Protein AF-A0A5J4V342-F1 (afdb_monomer)

Radius of gyration: 41.78 Å; Cα contacts (8 Å, |Δi|>4): 102; chains: 1; bounding box: 77×31×126 Å

Mean predicted aligned error: 16.99 Å

Foldseek 3Di:
DVVVVVVVVVVVVVVVVVVVVVVVVVVVVVVVVVVVVVVVVVVVVVVVVVVVVVVVVVVVVVVVVVVVVCVVPDPDPPLVPWAWDWQDVCQWHDDRQEIEGNDQPFDTDTDTDDDDPDDDDDRDGYYHHPYPDDDDDDDDDDPPDDDDGRDDPPNPD

Structure (mmCIF, N/CA/C/O backbone):
data_AF-A0A5J4V342-F1
#
_entry.id   AF-A0A5J4V342-F1
#
loop_
_atom_site.group_PDB
_atom_site.id
_atom_site.type_symbol
_atom_site.label_atom_id
_atom_site.label_alt_id
_atom_site.label_comp_id
_atom_site.label_asym_id
_atom_site.label_entity_id
_atom_site.label_seq_id
_atom_site.pdbx_PDB_ins_code
_atom_site.Cartn_x
_atom_site.Cartn_y
_atom_site.Cartn_z
_atom_site.occupancy
_atom_site.B_iso_or_equiv
_atom_site.auth_seq_id
_atom_site.auth_comp_id
_atom_site.auth_asym_id
_atom_site.auth_atom_id
_atom_site.pdbx_PDB_model_num
ATOM 1 N N . MET A 1 1 ? -47.698 -2.772 93.318 1.00 59.47 1 MET A N 1
ATOM 2 C CA . MET A 1 1 ? -46.544 -3.335 92.572 1.00 59.47 1 MET A CA 1
ATOM 3 C C . MET A 1 1 ? -46.851 -3.646 91.102 1.00 59.47 1 MET A C 1
ATOM 5 O O . MET A 1 1 ? -46.095 -3.187 90.261 1.00 59.47 1 MET A O 1
ATOM 9 N N . LYS A 1 2 ? -47.958 -4.326 90.753 1.00 68.25 2 LYS A N 1
ATOM 10 C CA . LYS A 1 2 ? -48.245 -4.755 89.361 1.00 68.25 2 LYS A CA 1
ATOM 11 C C . LYS A 1 2 ? -48.450 -3.640 88.311 1.00 68.25 2 LYS A C 1
ATOM 13 O O . LYS A 1 2 ? -48.244 -3.889 87.129 1.00 68.25 2 LYS A O 1
ATOM 18 N N . GLU A 1 3 ? -48.868 -2.430 88.688 1.00 68.38 3 GLU A N 1
ATOM 19 C CA . GLU A 1 3 ? -49.107 -1.339 87.717 1.00 68.38 3 GLU A CA 1
ATOM 20 C C . GLU A 1 3 ? -47.832 -0.609 87.275 1.00 68.38 3 GLU A C 1
ATOM 22 O O . GLU A 1 3 ? -47.682 -0.285 86.098 1.00 68.38 3 GLU A O 1
ATOM 27 N N . ILE A 1 4 ? -46.884 -0.415 88.195 1.00 72.25 4 ILE A N 1
ATOM 28 C CA . ILE A 1 4 ? -45.586 0.221 87.917 1.00 72.25 4 ILE A CA 1
ATOM 29 C C . ILE A 1 4 ? -44.793 -0.615 86.902 1.00 72.25 4 ILE A C 1
ATOM 31 O O . ILE A 1 4 ? -44.218 -0.083 85.953 1.00 72.25 4 ILE A O 1
ATOM 35 N N . GLU A 1 5 ? -44.837 -1.938 87.054 1.00 76.50 5 GLU A N 1
ATOM 36 C CA . GLU A 1 5 ? -44.174 -2.895 86.169 1.00 76.50 5 GLU A CA 1
ATOM 37 C C . GLU A 1 5 ? -44.757 -2.870 84.743 1.00 76.50 5 GLU A C 1
ATOM 39 O O . GLU A 1 5 ? -44.015 -2.819 83.761 1.00 76.50 5 GLU A O 1
ATOM 44 N N . LYS A 1 6 ? -46.089 -2.774 84.608 1.00 76.50 6 LYS A N 1
ATOM 45 C CA . LYS A 1 6 ? -46.757 -2.597 83.304 1.00 76.50 6 LYS A CA 1
ATOM 46 C C . LYS A 1 6 ? -46.376 -1.275 82.627 1.00 76.50 6 LYS A C 1
ATOM 48 O O . LYS A 1 6 ? -46.169 -1.251 81.412 1.00 76.50 6 LYS A O 1
ATOM 53 N N . GLY A 1 7 ? -46.257 -0.188 83.394 1.00 74.81 7 GLY A N 1
ATOM 54 C CA . GLY A 1 7 ? -45.823 1.119 82.888 1.00 74.81 7 GLY A CA 1
ATOM 55 C C . GLY A 1 7 ? -44.390 1.104 82.342 1.00 74.81 7 GLY A C 1
ATOM 56 O O . GLY A 1 7 ? -44.135 1.619 81.251 1.00 74.81 7 GLY A O 1
ATOM 57 N N . LEU A 1 8 ? -43.470 0.445 83.053 1.00 76.19 8 LEU A N 1
ATOM 58 C CA . LEU A 1 8 ? -42.073 0.265 82.637 1.00 76.19 8 LEU A CA 1
ATOM 59 C C . LEU A 1 8 ? -41.942 -0.572 81.358 1.00 76.19 8 LEU A C 1
ATOM 61 O O . LEU A 1 8 ? -41.213 -0.186 80.441 1.00 76.19 8 LEU A O 1
ATOM 65 N N . ILE A 1 9 ? -42.686 -1.678 81.255 1.00 78.12 9 ILE A N 1
ATOM 66 C CA . ILE A 1 9 ? -42.696 -2.531 80.056 1.00 78.12 9 ILE A CA 1
ATOM 67 C C . ILE A 1 9 ? -43.196 -1.745 78.837 1.00 78.12 9 ILE A C 1
ATOM 69 O O . ILE A 1 9 ? -42.571 -1.785 77.775 1.00 78.12 9 ILE A O 1
ATOM 73 N N . LYS A 1 10 ? -44.279 -0.974 78.993 1.00 79.56 10 LYS A N 1
ATOM 74 C CA . LYS A 1 10 ? -44.848 -0.160 77.910 1.00 79.56 10 LYS A CA 1
ATOM 75 C C . LYS A 1 10 ? -43.885 0.939 77.447 1.00 79.56 10 LYS A C 1
ATOM 77 O O . LYS A 1 10 ? -43.751 1.158 76.245 1.00 79.56 10 LYS A O 1
ATOM 82 N N . LYS A 1 11 ? -43.162 1.582 78.372 1.00 79.62 11 LYS A N 1
ATOM 83 C CA . LYS A 1 11 ? -42.135 2.588 78.049 1.00 79.62 11 LYS A CA 1
ATOM 84 C C . LYS A 1 11 ? -40.960 1.982 77.271 1.00 79.62 1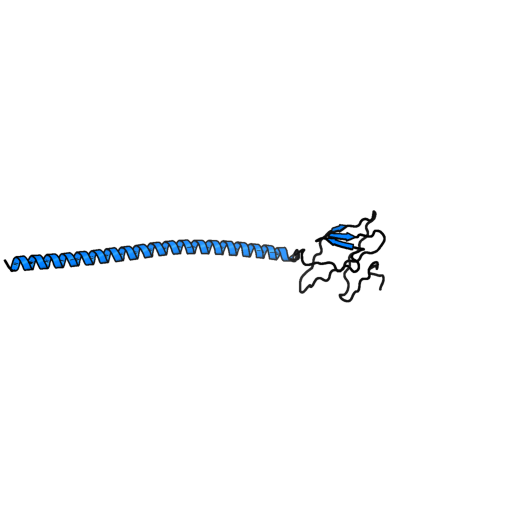1 LYS A C 1
ATOM 86 O O . LYS A 1 11 ? -40.560 2.543 76.255 1.00 79.62 11 LYS A O 1
ATOM 91 N N . ASN A 1 12 ? -40.467 0.814 77.686 1.00 81.81 12 ASN A N 1
ATOM 92 C CA . ASN A 1 12 ? -39.383 0.104 76.996 1.00 81.81 12 ASN A CA 1
ATOM 93 C C . ASN A 1 12 ? -39.776 -0.383 75.594 1.00 81.81 12 ASN A C 1
ATOM 95 O O . ASN A 1 12 ? -38.955 -0.349 74.677 1.00 81.81 12 ASN A O 1
ATOM 99 N N . LEU A 1 13 ? -41.021 -0.835 75.412 1.00 81.62 13 LEU A N 1
ATOM 100 C CA . LEU A 1 13 ? -41.545 -1.208 74.095 1.00 81.62 13 LEU A CA 1
ATOM 101 C C . LEU A 1 13 ? -41.618 0.006 73.164 1.00 81.62 13 LEU A C 1
ATOM 103 O O . LEU A 1 13 ? -41.102 -0.057 72.050 1.00 81.62 13 LEU A O 1
ATOM 107 N N . ASN A 1 14 ? -42.158 1.123 73.656 1.00 87.00 14 ASN A N 1
ATOM 108 C CA . ASN A 1 14 ? -42.274 2.359 72.883 1.00 87.00 14 ASN A CA 1
ATOM 109 C C . ASN A 1 14 ? -40.890 2.912 72.486 1.00 87.00 14 ASN A C 1
ATOM 111 O O . ASN A 1 14 ? -40.664 3.320 71.351 1.00 87.00 14 ASN A O 1
ATOM 115 N N . GLN A 1 15 ? -39.909 2.839 73.391 1.00 87.06 15 GLN A N 1
ATOM 116 C CA . GLN A 1 15 ? -38.538 3.272 73.113 1.00 87.06 15 GLN A CA 1
ATOM 117 C C . GLN A 1 15 ? -37.838 2.392 72.060 1.00 87.06 15 GLN A C 1
ATOM 119 O O . GLN A 1 15 ? -37.156 2.911 71.177 1.00 87.06 15 GLN A O 1
ATOM 124 N N . LYS A 1 16 ? -38.076 1.072 72.074 1.00 88.81 16 LYS A N 1
ATOM 125 C CA . LYS A 1 16 ? -37.585 0.150 71.033 1.00 88.81 16 LYS A CA 1
ATOM 126 C C . LYS A 1 16 ? -38.217 0.399 69.661 1.00 88.81 16 LYS A C 1
ATOM 128 O O . LYS A 1 16 ? -37.552 0.188 68.646 1.00 88.81 16 LYS A O 1
ATOM 133 N N . GLU A 1 17 ? -39.485 0.799 69.604 1.00 89.69 17 GLU A N 1
ATOM 134 C CA . GLU A 1 17 ? -40.146 1.158 68.343 1.00 89.69 17 GLU A CA 1
ATOM 135 C C . GLU A 1 17 ? -39.561 2.439 67.748 1.00 89.69 17 GLU A C 1
ATOM 137 O O . GLU A 1 17 ? -39.199 2.444 66.569 1.00 89.69 17 GLU A O 1
AT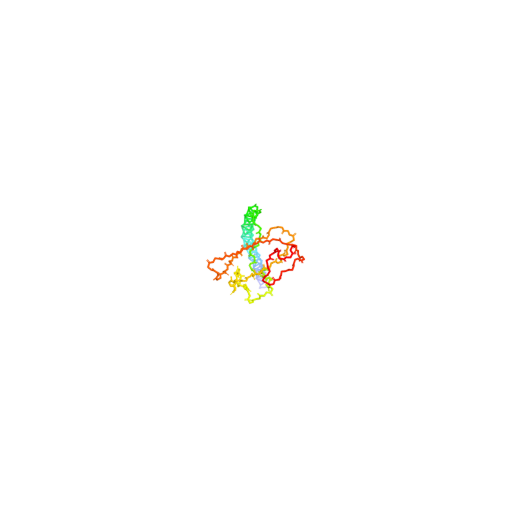OM 142 N N . ILE A 1 18 ? -39.342 3.461 68.580 1.00 88.69 18 ILE A N 1
ATOM 143 C CA . ILE A 1 18 ? -38.691 4.715 68.177 1.00 88.69 18 ILE A CA 1
ATOM 144 C C . ILE A 1 18 ? -37.284 4.447 67.616 1.00 88.69 18 ILE A C 1
ATOM 146 O O . ILE A 1 18 ? -36.945 4.928 66.535 1.00 88.69 18 ILE A O 1
ATOM 150 N N . GLU A 1 19 ? -36.474 3.615 68.281 1.00 90.88 19 GLU A N 1
ATOM 151 C CA . GLU A 1 19 ? -35.134 3.255 67.790 1.00 90.88 19 GLU A CA 1
ATOM 152 C C . GLU A 1 19 ? -35.158 2.506 66.448 1.00 90.88 19 GLU A C 1
ATOM 154 O O . GLU A 1 19 ? -34.304 2.734 65.584 1.00 90.88 19 GLU A O 1
ATOM 159 N N . LYS A 1 20 ? -36.125 1.601 66.249 1.00 90.81 20 LYS A N 1
ATOM 160 C CA . LYS A 1 20 ? -36.295 0.891 64.971 1.00 90.81 20 LYS A CA 1
ATOM 161 C C . LYS A 1 20 ? -36.676 1.851 63.850 1.00 90.81 20 LYS A C 1
ATOM 163 O O . LYS A 1 20 ? -36.162 1.720 62.737 1.00 90.81 20 LYS A O 1
ATOM 168 N N . GLU A 1 21 ? -37.558 2.803 64.131 1.00 91.50 21 GLU A N 1
ATOM 169 C CA . GLU A 1 21 ? -37.991 3.794 63.153 1.00 91.50 21 GLU A CA 1
ATOM 170 C C . GLU A 1 21 ? -36.847 4.747 62.777 1.00 91.50 21 GLU A C 1
ATOM 172 O O . GLU A 1 21 ? -36.625 5.000 61.589 1.00 91.50 21 GLU A O 1
ATOM 177 N N . GLN A 1 22 ? -36.050 5.180 63.760 1.00 90.00 22 GLN A N 1
ATOM 178 C CA . GLN A 1 22 ? -34.863 6.010 63.545 1.00 90.00 22 GLN A CA 1
ATOM 179 C C . GLN A 1 22 ? -33.832 5.295 62.657 1.00 90.00 22 GLN A C 1
ATOM 181 O O . GLN A 1 22 ? -33.426 5.823 61.622 1.00 90.00 22 GLN A O 1
ATOM 186 N N . LYS A 1 23 ? -33.506 4.029 62.965 1.00 92.12 23 LYS A N 1
ATOM 187 C CA . LYS A 1 23 ? -32.603 3.205 62.136 1.00 92.12 23 LYS A CA 1
ATOM 188 C C . LYS A 1 23 ? -33.109 3.039 60.701 1.00 92.12 23 LYS A C 1
ATOM 190 O O . LYS A 1 23 ? -32.314 2.995 59.759 1.00 92.12 23 LYS A O 1
ATOM 195 N N . LYS A 1 24 ? -34.429 2.938 60.511 1.00 92.00 24 LYS A N 1
ATOM 196 C CA . LYS A 1 24 ? -35.047 2.819 59.182 1.00 92.00 24 LYS A CA 1
ATOM 197 C C . LYS A 1 24 ? -34.925 4.124 58.387 1.00 92.00 24 LYS A C 1
ATOM 199 O O . LYS A 1 24 ? -34.639 4.064 57.189 1.00 92.00 24 LYS A O 1
ATOM 204 N N . LYS A 1 25 ? -35.089 5.279 59.044 1.00 90.81 25 LYS A N 1
ATOM 205 C CA . LYS A 1 25 ? -34.879 6.611 58.450 1.00 90.81 25 LYS A CA 1
ATOM 206 C C . LYS A 1 25 ? -33.420 6.800 58.026 1.00 90.81 25 LYS A C 1
ATOM 208 O O . LYS A 1 25 ? -33.178 7.093 56.854 1.00 90.81 25 LYS A O 1
ATOM 213 N N . ASP A 1 26 ? -32.468 6.479 58.900 1.00 93.12 26 ASP A N 1
ATOM 214 C CA . ASP A 1 26 ? -31.030 6.580 58.609 1.00 93.12 26 ASP A CA 1
ATOM 215 C C . ASP A 1 26 ? -30.611 5.700 57.422 1.00 93.12 26 ASP A C 1
ATOM 217 O O . ASP A 1 26 ? -29.844 6.112 56.545 1.00 93.12 26 ASP A O 1
ATOM 221 N N . LEU A 1 27 ? -31.137 4.472 57.354 1.00 92.94 27 LEU A N 1
ATOM 222 C CA . LEU A 1 27 ? -30.848 3.556 56.253 1.00 92.94 27 LEU A CA 1
ATOM 223 C C . LEU A 1 27 ? -31.403 4.072 54.920 1.00 92.94 27 LEU A C 1
ATOM 225 O O . LEU A 1 27 ? -30.735 3.955 53.888 1.00 92.94 27 LEU A O 1
ATOM 229 N N . ASN A 1 28 ? -32.609 4.643 54.923 1.00 92.31 28 ASN A N 1
ATOM 230 C CA . ASN A 1 28 ? -33.193 5.240 53.725 1.00 92.31 28 ASN A CA 1
ATOM 231 C C . ASN A 1 28 ? -32.408 6.472 53.272 1.00 92.31 28 ASN A C 1
ATOM 233 O O . ASN A 1 28 ? -32.129 6.602 52.080 1.00 92.31 28 ASN A O 1
ATOM 237 N N . GLN A 1 29 ? -31.981 7.322 54.205 1.00 92.19 29 GLN A N 1
ATOM 238 C CA . GLN A 1 29 ? -31.179 8.500 53.893 1.00 92.19 29 GLN A CA 1
ATOM 239 C C . GLN A 1 29 ? -29.835 8.110 53.261 1.00 92.19 29 GLN A C 1
ATOM 241 O O . GLN A 1 29 ? -29.496 8.607 52.187 1.00 92.19 29 GLN A O 1
ATOM 246 N N . LYS A 1 30 ? -29.142 7.101 53.812 1.00 93.50 30 LYS A N 1
ATOM 247 C CA . LYS A 1 30 ? -27.916 6.539 53.208 1.00 93.50 30 LYS A CA 1
ATOM 248 C C . LYS A 1 30 ? -28.144 5.964 51.806 1.00 93.50 30 LYS A C 1
ATOM 250 O O . LYS A 1 30 ? -27.278 6.083 50.937 1.00 93.50 30 LYS A O 1
ATOM 255 N N . LYS A 1 31 ? -29.291 5.319 51.554 1.00 94.00 31 LYS A N 1
ATOM 256 C CA . LYS A 1 31 ? -29.641 4.801 50.216 1.00 94.00 31 LYS A CA 1
ATOM 257 C C . LYS A 1 31 ? -29.858 5.930 49.208 1.00 94.00 31 LYS A C 1
ATOM 259 O O . LYS A 1 31 ? -29.418 5.802 48.066 1.00 94.00 31 LYS A O 1
ATOM 264 N N . ILE A 1 32 ? -30.518 7.011 49.618 1.00 92.81 32 ILE A N 1
ATOM 265 C CA . ILE A 1 32 ? -30.746 8.194 48.778 1.00 92.81 32 ILE A CA 1
ATOM 266 C C . ILE A 1 32 ? -29.412 8.859 48.434 1.00 92.81 32 ILE A C 1
ATOM 268 O O . ILE A 1 32 ? -29.144 9.115 47.263 1.00 92.81 32 ILE A O 1
ATOM 272 N N . GLU A 1 33 ? -28.536 9.041 49.421 1.00 93.81 33 GLU A N 1
ATOM 273 C CA . GLU A 1 33 ? -27.231 9.674 49.222 1.00 93.81 33 GLU A CA 1
ATOM 274 C C . GLU A 1 33 ? -26.338 8.875 48.254 1.00 93.81 33 GLU A C 1
ATOM 276 O O . GLU A 1 33 ? -25.721 9.439 47.349 1.00 93.81 33 GLU A O 1
ATOM 281 N N . LYS A 1 34 ? -26.334 7.537 48.365 1.00 93.56 34 LYS A N 1
ATOM 282 C CA . LYS A 1 34 ? -25.640 6.657 47.406 1.00 93.56 34 LYS A CA 1
ATOM 283 C C . LYS A 1 34 ? -26.192 6.786 45.985 1.00 93.56 34 LYS A C 1
ATOM 285 O O . LYS A 1 34 ? -25.416 6.782 45.031 1.00 93.56 34 LYS A O 1
ATOM 290 N N . LYS A 1 35 ? -27.518 6.892 45.829 1.00 93.69 35 LYS A N 1
ATOM 291 C CA . LYS A 1 35 ? -28.148 7.091 44.513 1.00 93.69 35 LYS A CA 1
ATOM 292 C C . LYS A 1 35 ? -27.779 8.447 43.911 1.00 93.69 35 LYS A C 1
ATOM 294 O O . LYS A 1 35 ? -27.519 8.497 42.712 1.00 93.69 35 LYS A O 1
ATOM 299 N N . LEU A 1 36 ? -27.717 9.504 44.724 1.00 93.19 36 LEU A N 1
ATOM 300 C CA . LEU A 1 36 ? -27.299 10.837 44.278 1.00 93.19 36 LEU A CA 1
ATOM 301 C C . LEU A 1 36 ? -25.863 10.812 43.742 1.00 93.19 36 LEU A C 1
ATOM 303 O O . LEU A 1 36 ? -25.644 11.141 42.581 1.00 93.19 36 LEU A O 1
ATOM 307 N N . LYS A 1 37 ? -24.919 10.279 44.531 1.00 93.19 37 LYS A N 1
ATOM 308 C CA . LYS A 1 37 ? -23.507 10.157 44.129 1.00 93.19 37 LYS A CA 1
ATOM 309 C C . LYS A 1 37 ? -23.341 9.362 42.832 1.00 93.19 37 LYS A C 1
ATOM 311 O O . LYS A 1 37 ? -22.557 9.742 41.969 1.00 93.19 37 LYS A O 1
ATOM 316 N N . LYS A 1 38 ? -24.107 8.277 42.659 1.00 93.69 38 LYS A N 1
ATOM 317 C CA . LYS A 1 38 ? -24.085 7.485 41.419 1.00 93.69 38 LYS A CA 1
ATOM 318 C C . LYS A 1 38 ? -24.636 8.268 40.221 1.00 93.69 38 LYS A C 1
ATOM 320 O O . LYS A 1 38 ? -24.109 8.142 39.124 1.00 93.69 38 LYS A O 1
ATOM 325 N N . LYS A 1 39 ? -25.666 9.095 40.422 1.00 92.81 39 LYS A N 1
ATOM 326 C CA . LYS A 1 39 ? -26.216 9.967 39.375 1.00 92.81 39 LYS A CA 1
ATOM 327 C C . LYS A 1 39 ? -25.209 11.038 38.946 1.00 92.81 39 LYS A C 1
ATOM 329 O O . LYS A 1 39 ? -25.081 11.284 37.749 1.00 92.81 39 LYS A O 1
ATOM 334 N N . ASP A 1 40 ? -24.476 11.619 39.892 1.00 94.00 40 ASP A N 1
ATOM 335 C CA . ASP A 1 40 ? -23.440 12.617 39.603 1.00 94.00 40 ASP A CA 1
ATOM 336 C C . ASP A 1 40 ? -22.257 12.005 38.844 1.00 94.00 40 ASP A C 1
ATOM 338 O O . ASP A 1 40 ? -21.812 12.566 37.843 1.00 94.00 40 ASP A O 1
ATOM 342 N N . LEU A 1 41 ? -21.807 10.812 39.251 1.00 94.00 41 LEU A N 1
ATOM 343 C CA . LEU A 1 41 ? -20.776 10.053 38.534 1.00 94.00 41 LEU A CA 1
ATOM 344 C C . LEU A 1 41 ? -21.204 9.734 37.098 1.00 94.00 41 LEU A C 1
ATOM 346 O O . LEU A 1 41 ? -20.466 10.036 36.163 1.00 94.00 41 LEU A O 1
ATOM 350 N N . ASN A 1 42 ? -22.424 9.222 36.912 1.00 92.88 42 ASN A N 1
ATOM 351 C CA . ASN A 1 42 ? -22.957 8.941 35.580 1.00 92.88 42 ASN A CA 1
ATOM 352 C C . ASN A 1 42 ? -23.026 10.209 34.713 1.00 92.88 42 ASN A C 1
ATOM 354 O O . ASN A 1 42 ? -22.760 10.154 33.518 1.00 92.88 42 ASN A O 1
ATOM 358 N N . LYS A 1 43 ? -23.361 11.366 35.298 1.00 95.38 43 LYS A N 1
ATOM 359 C CA . LYS A 1 43 ? -23.408 12.642 34.569 1.00 95.38 43 LYS A CA 1
ATOM 360 C C . LYS A 1 43 ? -22.021 13.074 34.082 1.00 95.38 43 LYS A C 1
ATOM 362 O O . LYS A 1 43 ? -21.895 13.566 32.963 1.00 95.38 43 LYS A O 1
ATOM 367 N N . ILE A 1 44 ? -20.988 12.884 34.903 1.00 95.38 44 ILE A N 1
ATOM 368 C CA . ILE A 1 44 ? -19.593 13.162 34.526 1.00 95.38 44 ILE A CA 1
ATOM 369 C C . ILE A 1 44 ? -19.148 12.225 33.399 1.00 95.38 44 ILE A C 1
ATOM 371 O O . ILE A 1 44 ? -18.502 12.664 32.450 1.00 95.38 44 ILE A O 1
ATOM 375 N N . GLU A 1 45 ? -19.504 10.946 33.492 1.00 93.69 45 GLU A N 1
ATOM 376 C CA . GLU A 1 45 ? -19.142 9.937 32.499 1.00 93.69 45 GLU A CA 1
ATOM 377 C C . GLU A 1 45 ? -19.820 10.192 31.147 1.00 93.69 45 GLU A C 1
ATOM 379 O O . GLU A 1 45 ? -19.145 10.180 30.119 1.00 93.69 45 GLU A O 1
ATOM 384 N N . ILE A 1 46 ? -21.108 10.556 31.150 1.00 94.25 46 ILE A N 1
ATOM 385 C CA . ILE A 1 46 ? -21.830 10.991 29.944 1.00 94.25 46 ILE A CA 1
ATOM 386 C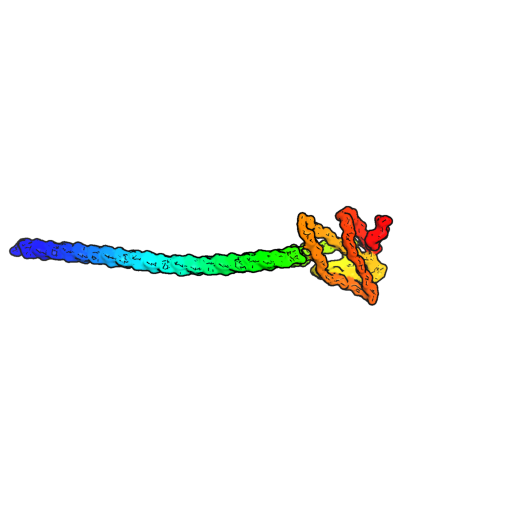 C . ILE A 1 46 ? -21.126 12.185 29.295 1.00 94.25 46 ILE A C 1
ATOM 388 O O . ILE A 1 46 ? -20.842 12.144 28.102 1.00 94.25 46 ILE A O 1
ATOM 392 N N . LYS A 1 47 ? -20.761 13.209 30.079 1.00 96.31 47 LYS A N 1
ATOM 393 C CA . LYS A 1 47 ? -20.074 14.395 29.550 1.00 96.31 47 LYS A CA 1
ATOM 394 C C . LYS A 1 47 ? -18.731 14.047 28.890 1.00 96.31 47 LYS A C 1
ATOM 396 O O . LYS A 1 47 ? -18.409 14.579 27.833 1.00 96.31 47 LYS A O 1
ATOM 401 N N . ARG A 1 48 ? -17.959 13.124 29.478 1.00 94.44 48 ARG A N 1
ATOM 402 C CA . ARG A 1 48 ? -16.701 12.639 28.879 1.00 94.44 48 ARG A CA 1
ATOM 403 C C . ARG A 1 48 ? -16.938 11.897 27.566 1.00 94.44 48 ARG A C 1
ATOM 405 O O . ARG A 1 48 ? -16.186 12.092 26.616 1.00 94.44 48 ARG A O 1
ATOM 412 N N . ILE A 1 49 ? -17.965 11.050 27.508 1.00 91.88 49 ILE A N 1
ATOM 413 C CA . ILE A 1 49 ? -18.322 10.319 26.286 1.00 91.88 49 ILE A CA 1
ATOM 414 C C . ILE A 1 49 ? -18.745 11.300 25.185 1.00 91.88 49 ILE A C 1
ATOM 416 O O . ILE A 1 49 ? -18.296 11.163 24.050 1.00 91.88 49 ILE A O 1
ATOM 420 N N . GLU A 1 50 ? -19.540 12.319 25.514 1.00 93.94 50 GLU A N 1
ATOM 421 C CA . GLU A 1 50 ? -19.930 13.375 24.573 1.00 93.94 50 GLU A CA 1
ATOM 422 C C . GLU A 1 50 ? -18.711 14.129 24.021 1.00 93.94 50 GLU A C 1
ATOM 424 O O . GLU A 1 50 ? -18.606 14.313 22.808 1.00 93.94 50 GLU A O 1
ATOM 429 N N . GLU A 1 51 ? -17.750 14.505 24.872 1.00 93.50 51 GLU A N 1
ATOM 430 C CA . GLU A 1 51 ? -16.498 15.150 24.444 1.00 93.50 51 GLU A CA 1
ATOM 431 C C . GLU A 1 51 ? -15.669 14.251 23.508 1.00 93.50 51 GLU A C 1
ATOM 433 O O . GLU A 1 51 ? -15.171 14.719 22.480 1.00 93.50 51 GLU A O 1
ATOM 438 N N . LEU A 1 52 ? -15.569 12.950 23.802 1.00 89.19 52 LEU A N 1
ATOM 439 C CA . LEU A 1 52 ? -14.880 11.982 22.940 1.00 89.19 52 LEU A CA 1
ATOM 440 C C . LEU A 1 52 ? -15.575 11.816 21.584 1.00 89.19 52 LEU A C 1
ATOM 442 O O . LEU A 1 52 ? -14.904 11.777 20.552 1.00 89.19 52 LEU A O 1
ATOM 446 N N . ILE A 1 53 ? -16.910 11.758 21.566 1.00 88.88 53 ILE A N 1
ATOM 447 C CA . ILE A 1 53 ? -17.696 11.694 20.328 1.00 88.88 53 ILE A CA 1
ATOM 448 C C . ILE A 1 53 ? -17.469 12.958 19.498 1.00 88.88 53 ILE A C 1
ATOM 450 O O . ILE A 1 53 ? -17.221 12.855 18.299 1.00 88.88 53 ILE A O 1
ATOM 454 N N . GLN A 1 54 ? -17.487 14.142 20.115 1.00 89.50 54 GLN A N 1
ATOM 455 C CA . GLN A 1 54 ? -17.240 15.405 19.413 1.00 89.50 54 GLN A CA 1
ATOM 456 C C . GLN A 1 54 ? -15.830 15.473 18.814 1.00 89.50 54 GLN A C 1
ATOM 458 O O . GLN A 1 54 ? -15.665 15.881 17.662 1.00 89.50 54 GLN A O 1
ATOM 463 N N . LEU A 1 55 ? -14.808 15.032 19.553 1.00 86.81 55 LEU A N 1
ATOM 464 C CA . LEU A 1 55 ? -13.436 14.946 19.045 1.00 86.81 55 LEU A CA 1
ATOM 465 C C . LEU A 1 55 ? -13.325 13.977 17.865 1.00 86.81 55 LEU A C 1
ATOM 467 O O . LEU A 1 55 ? -12.671 14.298 16.871 1.00 86.81 55 LEU A O 1
ATOM 471 N N . ASN A 1 56 ? -13.992 12.825 17.946 1.00 81.25 56 ASN A N 1
ATOM 472 C CA . ASN A 1 56 ? -13.979 11.824 16.886 1.00 81.25 56 ASN A CA 1
ATOM 473 C C . ASN A 1 56 ? -14.760 12.286 15.643 1.00 81.25 56 ASN A C 1
ATOM 475 O O . ASN A 1 56 ? -14.313 12.109 14.517 1.00 81.25 56 ASN A O 1
ATOM 479 N N . LEU A 1 57 ? -15.888 12.976 15.815 1.00 79.69 57 LEU A N 1
ATOM 480 C CA . LEU A 1 57 ? -16.615 13.584 14.698 1.00 79.69 57 LEU A CA 1
ATOM 481 C C . LEU A 1 57 ? -15.791 14.688 14.033 1.00 79.69 57 LEU A C 1
ATOM 483 O O . LEU A 1 57 ? -15.748 14.775 12.808 1.00 79.69 57 LEU A O 1
ATOM 487 N N . LYS A 1 58 ? -15.086 15.507 14.819 1.00 84.25 58 LYS A N 1
ATOM 488 C CA . LYS A 1 58 ? -14.191 16.539 14.288 1.00 84.25 58 LYS A CA 1
ATOM 489 C C . LYS A 1 58 ? -13.020 15.930 13.516 1.00 84.25 58 LYS A C 1
ATOM 491 O O . LYS A 1 58 ? -12.689 16.438 12.445 1.00 84.25 58 LYS A O 1
ATOM 496 N N . SER A 1 59 ? -12.418 14.849 14.018 1.00 75.62 59 SER A N 1
ATOM 497 C CA . SER A 1 59 ? -11.357 14.129 13.305 1.00 75.62 59 SER A CA 1
ATOM 498 C C . SER A 1 59 ? -11.891 13.489 12.022 1.00 75.62 59 SER A C 1
ATOM 500 O O . SER A 1 59 ? -11.259 13.627 10.981 1.00 75.62 59 SER A O 1
ATOM 502 N N . TYR A 1 60 ? -13.088 12.898 12.053 1.00 69.12 60 TYR A N 1
ATOM 503 C CA . TYR A 1 60 ? -13.739 12.302 10.889 1.00 69.12 60 TYR A CA 1
ATOM 504 C C . TYR A 1 60 ? -14.079 13.344 9.819 1.00 69.12 60 TYR A C 1
ATOM 506 O O . TYR A 1 60 ? -13.763 13.155 8.650 1.00 69.12 60 TYR A O 1
ATOM 514 N N . VAL A 1 61 ? -14.629 14.500 10.200 1.00 74.94 61 VAL A N 1
ATOM 515 C CA . VAL A 1 61 ? -14.874 15.622 9.276 1.00 74.94 61 VAL A CA 1
ATOM 516 C C . VAL A 1 61 ? -13.562 16.171 8.709 1.00 74.94 61 VAL A C 1
ATOM 518 O O . VAL A 1 61 ? -13.501 16.523 7.532 1.00 74.94 61 VAL A O 1
ATOM 521 N N . GLN A 1 62 ? -12.496 16.232 9.511 1.00 70.94 62 GLN A N 1
ATOM 522 C CA . GLN A 1 62 ? -11.173 16.631 9.033 1.00 70.94 62 GLN A CA 1
ATOM 523 C C . GLN A 1 62 ? -10.600 15.600 8.051 1.00 70.94 62 GLN A C 1
ATOM 525 O O . GLN A 1 62 ? -10.082 15.994 7.011 1.00 70.94 62 GLN A O 1
ATOM 530 N N . LEU A 1 63 ? -10.742 14.301 8.331 1.00 61.97 63 LEU A N 1
ATOM 531 C CA . LEU A 1 63 ? -10.375 13.209 7.428 1.00 61.97 63 LEU A CA 1
ATOM 532 C C . LEU A 1 63 ? -11.175 13.269 6.128 1.00 61.97 63 LEU A C 1
ATOM 534 O O . LEU A 1 63 ? -10.583 13.131 5.068 1.00 61.97 63 LEU A O 1
ATOM 538 N N . LEU A 1 64 ? -12.475 13.556 6.180 1.00 59.38 64 LEU A N 1
ATOM 539 C CA . LEU A 1 64 ? -13.309 13.745 4.992 1.00 59.38 64 LEU A CA 1
ATOM 540 C C . LEU A 1 64 ? -12.890 14.977 4.178 1.00 59.38 64 LEU A C 1
ATOM 542 O O . LEU A 1 64 ? -12.869 14.916 2.954 1.00 59.38 64 LEU A O 1
ATOM 546 N N . LYS A 1 65 ? -12.498 16.084 4.823 1.00 63.09 65 LYS A N 1
ATOM 547 C CA . LYS A 1 65 ? -11.919 17.256 4.135 1.00 63.09 65 LYS A CA 1
ATOM 548 C C . LYS A 1 65 ? -10.562 16.932 3.510 1.00 63.09 65 LYS A C 1
ATOM 550 O O . LYS A 1 65 ? -10.302 17.336 2.378 1.00 63.09 65 LYS A O 1
ATOM 555 N N . PHE A 1 66 ? -9.724 16.164 4.209 1.00 54.62 66 PHE A N 1
ATOM 556 C CA . PHE A 1 66 ? -8.481 15.628 3.659 1.00 54.62 66 PHE A CA 1
ATOM 557 C C . PHE A 1 66 ? -8.746 14.663 2.509 1.00 54.62 66 PHE A C 1
ATOM 559 O O . PHE A 1 66 ? -8.016 14.729 1.538 1.00 54.62 66 PHE A O 1
ATOM 566 N N . GLN A 1 67 ? -9.791 13.836 2.553 1.00 52.41 67 GLN A N 1
ATOM 567 C CA . GLN A 1 67 ? -10.192 12.940 1.465 1.00 52.41 67 GLN A CA 1
ATOM 568 C C . GLN A 1 67 ? -10.801 13.699 0.281 1.00 52.41 67 GLN A C 1
ATOM 570 O O . GLN A 1 67 ? -10.524 13.360 -0.861 1.00 52.41 67 GLN A O 1
ATOM 575 N N . GLY A 1 68 ? -11.533 14.790 0.520 1.00 45.34 68 GLY A N 1
ATOM 576 C CA . GLY A 1 68 ? -11.979 15.714 -0.528 1.00 45.34 68 GLY A CA 1
ATOM 577 C C . GLY A 1 68 ? -10.816 16.413 -1.244 1.00 45.34 68 GLY A C 1
ATOM 578 O O . GLY A 1 68 ? -10.905 16.687 -2.438 1.00 45.34 68 GLY A O 1
ATOM 579 N N . LEU A 1 69 ? -9.694 16.635 -0.549 1.00 46.22 69 LEU A N 1
ATOM 580 C CA . LEU A 1 69 ? -8.426 17.080 -1.143 1.00 46.22 69 LEU A CA 1
ATOM 581 C C . LEU A 1 69 ? -7.574 15.912 -1.685 1.00 46.22 69 LEU A C 1
ATOM 583 O O . LEU A 1 69 ? -6.851 16.089 -2.664 1.00 46.22 69 LEU A O 1
ATOM 587 N N . ALA A 1 70 ? -7.694 14.713 -1.111 1.00 40.72 70 ALA A N 1
ATOM 588 C CA . ALA A 1 70 ? -7.038 13.479 -1.549 1.00 40.72 70 ALA A CA 1
ATOM 589 C C . ALA A 1 70 ? -7.776 12.793 -2.706 1.00 40.72 70 ALA A C 1
ATOM 591 O O . ALA A 1 70 ? -7.213 11.917 -3.342 1.00 40.72 70 ALA A O 1
ATOM 592 N N . ASN A 1 71 ? -8.946 13.280 -3.122 1.00 42.75 71 ASN A N 1
ATOM 593 C CA . ASN A 1 71 ? -9.487 13.018 -4.457 1.00 42.75 71 ASN A CA 1
ATOM 594 C C . ASN A 1 71 ? -8.628 13.642 -5.577 1.00 42.75 71 ASN A C 1
ATOM 596 O O . ASN A 1 71 ? -8.958 13.506 -6.751 1.00 42.75 71 ASN A O 1
ATOM 600 N N . ARG A 1 72 ? -7.494 14.281 -5.246 1.00 43.72 72 ARG A N 1
ATOM 601 C CA . ARG A 1 72 ? -6.405 14.550 -6.199 1.00 43.72 72 ARG A CA 1
ATOM 602 C C . ARG A 1 72 ? -5.314 13.467 -6.224 1.00 43.72 72 ARG A C 1
ATOM 604 O O . ARG A 1 72 ? -4.511 13.463 -7.155 1.00 43.72 72 ARG A O 1
ATOM 611 N N . PHE A 1 73 ? -5.282 12.527 -5.272 1.00 39.19 73 PHE A N 1
ATOM 612 C CA . PHE A 1 73 ? -4.276 11.459 -5.201 1.00 39.19 73 PHE A CA 1
ATOM 613 C C . PHE A 1 73 ? -4.855 10.132 -4.656 1.00 39.19 73 PHE A C 1
ATOM 615 O O . PHE A 1 73 ? -5.147 10.035 -3.466 1.00 39.19 73 PHE A O 1
ATOM 622 N N . PRO A 1 74 ? -4.980 9.084 -5.494 1.00 44.31 74 PRO A N 1
ATOM 623 C CA . PRO A 1 74 ? -5.516 7.791 -5.077 1.00 44.31 74 PRO A CA 1
ATOM 624 C C . PRO A 1 74 ? -4.665 7.113 -3.990 1.00 44.31 74 PRO A C 1
ATOM 626 O O . PRO A 1 74 ? -3.442 7.291 -3.965 1.00 44.31 74 PRO A O 1
ATOM 629 N N . PRO A 1 75 ? -5.285 6.275 -3.138 1.00 50.22 75 PRO A N 1
ATOM 630 C CA . PRO A 1 75 ? -4.580 5.474 -2.154 1.00 50.22 75 PRO A CA 1
ATOM 631 C C . PRO A 1 75 ? -3.916 4.283 -2.853 1.00 50.22 75 PRO A C 1
ATOM 633 O O . PRO A 1 75 ? -4.533 3.242 -3.047 1.00 50.22 75 PRO A O 1
ATOM 636 N N . SER A 1 76 ? -2.644 4.399 -3.226 1.00 48.22 76 SER A N 1
ATOM 637 C CA . SER A 1 76 ? -1.857 3.215 -3.592 1.00 48.22 76 SER A CA 1
ATOM 638 C C . SER A 1 76 ? -0.397 3.369 -3.177 1.00 48.22 76 SER A C 1
ATOM 640 O O . SER A 1 76 ? 0.505 3.489 -3.998 1.00 48.22 76 SER A O 1
ATOM 642 N N . LEU A 1 77 ? -0.159 3.363 -1.869 1.00 47.03 77 LEU A N 1
ATOM 643 C CA . LEU A 1 77 ? 1.165 3.113 -1.302 1.00 47.03 77 LEU A CA 1
ATOM 644 C C . LEU A 1 77 ? 1.073 1.936 -0.328 1.00 47.03 77 LEU A C 1
ATOM 646 O O . LEU A 1 77 ? 1.480 2.041 0.822 1.00 47.03 77 LEU A O 1
ATOM 650 N N . ASN A 1 78 ? 0.520 0.804 -0.780 1.00 50.88 78 ASN A N 1
ATOM 651 C CA . ASN A 1 78 ? 0.926 -0.472 -0.203 1.00 50.88 78 ASN A CA 1
ATOM 652 C C . ASN A 1 78 ? 2.077 -1.029 -1.065 1.00 50.88 78 ASN A C 1
ATOM 654 O O . ASN A 1 78 ? 1.812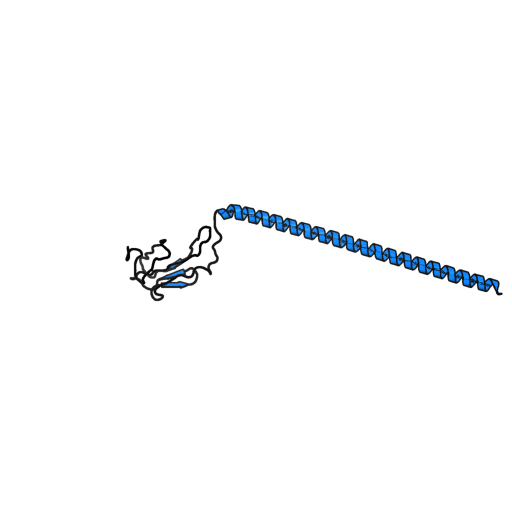 -1.694 -2.069 1.00 50.88 78 ASN A O 1
ATOM 658 N N . PRO A 1 79 ? 3.346 -0.735 -0.724 1.00 48.59 79 PRO A N 1
ATOM 659 C CA . PRO A 1 79 ? 4.511 -1.184 -1.488 1.00 48.59 79 PRO A CA 1
ATOM 660 C C . PRO A 1 79 ? 4.664 -2.714 -1.525 1.00 48.59 79 PRO A C 1
ATOM 662 O O . PRO A 1 79 ? 5.450 -3.217 -2.319 1.00 48.59 79 PRO A O 1
ATOM 665 N N . HIS A 1 80 ? 3.900 -3.466 -0.721 1.00 49.06 80 HIS A N 1
ATOM 666 C CA . HIS A 1 80 ? 3.938 -4.931 -0.701 1.00 49.06 80 HIS A CA 1
ATOM 667 C C . HIS A 1 80 ? 3.133 -5.621 -1.816 1.00 49.06 80 HIS A C 1
ATOM 669 O O . HIS A 1 80 ? 3.139 -6.847 -1.872 1.00 49.06 80 HIS A O 1
ATOM 675 N N . VAL A 1 81 ? 2.439 -4.888 -2.697 1.00 57.97 81 VAL A N 1
ATOM 676 C CA . VAL A 1 81 ? 1.497 -5.507 -3.657 1.00 57.97 81 VAL A CA 1
ATOM 677 C C . VAL A 1 81 ? 2.068 -5.658 -5.076 1.00 57.97 81 VAL A C 1
ATOM 679 O O . VAL A 1 81 ? 1.600 -6.504 -5.832 1.00 57.97 81 VAL A O 1
ATOM 682 N N . LEU A 1 82 ? 3.100 -4.900 -5.458 1.00 73.06 82 LEU A N 1
ATOM 683 C CA . LEU A 1 82 ? 3.620 -4.917 -6.832 1.00 73.06 82 LEU A CA 1
ATOM 684 C C . LEU A 1 82 ? 4.891 -5.762 -6.951 1.00 73.06 82 LEU A C 1
ATOM 686 O O . LEU A 1 82 ? 6.012 -5.268 -6.823 1.00 73.06 82 LEU A O 1
ATOM 690 N N . VAL A 1 83 ? 4.696 -7.050 -7.227 1.00 85.12 83 VAL A N 1
ATOM 691 C CA . VAL A 1 83 ? 5.771 -7.975 -7.605 1.00 85.12 83 VAL A CA 1
ATOM 692 C C . VAL A 1 83 ? 5.923 -7.965 -9.124 1.00 85.12 83 VAL A C 1
ATOM 694 O O . VAL A 1 83 ? 4.972 -8.239 -9.854 1.00 85.12 83 VAL A O 1
ATOM 697 N N . GLY A 1 84 ? 7.123 -7.645 -9.596 1.00 88.81 84 GLY A N 1
ATOM 698 C CA . GLY A 1 84 ? 7.475 -7.634 -11.006 1.00 88.81 84 GLY A CA 1
ATOM 699 C C . GLY A 1 84 ? 7.512 -9.042 -11.591 1.00 88.81 84 GLY A C 1
ATOM 700 O O . GLY A 1 84 ? 8.118 -9.964 -11.037 1.00 88.81 84 GLY A O 1
ATOM 701 N N . ILE A 1 85 ? 6.883 -9.198 -12.748 1.00 89.69 85 ILE A N 1
ATOM 702 C CA . ILE A 1 85 ? 6.969 -10.380 -13.597 1.00 89.69 85 ILE A CA 1
ATOM 703 C C . ILE A 1 85 ? 8.249 -10.233 -14.417 1.00 89.69 85 ILE A C 1
ATOM 705 O O . ILE A 1 85 ? 8.338 -9.387 -15.308 1.00 89.69 85 ILE A O 1
ATOM 709 N N . ILE A 1 86 ? 9.255 -11.040 -14.083 1.00 90.88 86 ILE A N 1
ATOM 710 C CA . ILE A 1 86 ? 10.584 -10.979 -14.693 1.00 90.88 86 ILE A CA 1
ATOM 711 C C . ILE A 1 86 ? 10.843 -12.295 -15.435 1.00 90.88 86 ILE A C 1
ATOM 713 O O . ILE A 1 86 ? 11.066 -13.313 -14.774 1.00 90.88 86 ILE A O 1
ATOM 717 N N . PRO A 1 87 ? 10.854 -12.300 -16.784 1.00 88.31 87 PRO A N 1
ATOM 718 C CA . PRO A 1 87 ? 11.034 -13.520 -17.574 1.00 88.31 87 PRO A CA 1
ATOM 719 C C . PRO A 1 87 ? 12.378 -14.215 -17.333 1.00 88.31 87 PRO A C 1
ATOM 721 O O . PRO A 1 87 ? 12.476 -15.433 -17.442 1.00 88.31 87 PRO A O 1
ATOM 724 N N . ASN A 1 88 ? 13.426 -13.448 -17.011 1.00 89.19 88 ASN A N 1
ATOM 725 C CA . ASN A 1 88 ? 14.747 -13.987 -16.701 1.00 89.19 88 ASN A CA 1
ATOM 726 C C . ASN A 1 88 ? 15.408 -13.218 -15.553 1.00 89.19 88 ASN A C 1
ATOM 728 O O . ASN A 1 88 ? 15.891 -12.098 -15.737 1.00 89.19 88 ASN A O 1
ATOM 732 N N . ARG A 1 89 ? 15.484 -13.860 -14.382 1.00 89.25 89 ARG A N 1
ATOM 733 C CA . ARG A 1 89 ? 16.088 -13.272 -13.178 1.00 89.25 89 ARG A CA 1
ATOM 734 C C . ARG A 1 89 ? 17.601 -13.049 -13.271 1.00 89.25 89 ARG A C 1
ATOM 736 O O . ARG A 1 89 ? 18.156 -12.324 -12.457 1.00 89.25 89 ARG A O 1
ATOM 743 N N . GLN A 1 90 ? 18.272 -13.647 -14.258 1.00 88.75 90 GLN A N 1
ATOM 744 C CA . GLN A 1 90 ? 19.693 -13.397 -14.510 1.00 88.75 90 GLN A CA 1
ATOM 745 C C . GLN A 1 90 ? 19.943 -12.056 -15.204 1.00 88.75 90 GLN A C 1
ATOM 747 O O . GLN A 1 90 ? 21.090 -11.622 -15.231 1.00 88.75 90 GLN A O 1
ATOM 752 N N . HIS A 1 91 ? 18.915 -11.423 -15.787 1.00 88.94 91 HIS A N 1
ATOM 753 C CA . HIS A 1 91 ? 19.027 -10.139 -16.496 1.00 88.94 91 HIS A CA 1
ATOM 754 C C . HIS A 1 91 ? 18.506 -8.955 -15.672 1.00 88.94 91 HIS A C 1
ATOM 756 O O . HIS A 1 91 ? 19.031 -7.846 -15.785 1.00 88.94 91 HIS A O 1
ATOM 762 N N . ALA A 1 92 ? 17.511 -9.196 -14.818 1.00 91.75 92 ALA A N 1
ATOM 763 C CA . ALA A 1 92 ? 17.066 -8.245 -13.814 1.00 91.75 92 ALA A CA 1
ATOM 764 C C . ALA A 1 92 ? 16.451 -8.962 -12.611 1.00 91.75 92 ALA A C 1
ATOM 766 O O . ALA A 1 92 ? 15.959 -10.079 -12.730 1.00 91.75 92 ALA A O 1
ATOM 767 N N . TYR A 1 93 ? 16.420 -8.310 -11.459 1.00 93.38 93 TYR A N 1
ATOM 768 C CA . TYR A 1 93 ? 15.646 -8.750 -10.301 1.00 93.38 93 TYR A CA 1
ATOM 769 C C . TYR A 1 93 ? 15.089 -7.538 -9.551 1.00 93.38 93 TYR A C 1
ATOM 771 O O . TYR A 1 93 ? 15.438 -6.396 -9.847 1.00 93.38 93 TYR A O 1
ATOM 779 N N . GLN A 1 94 ? 14.170 -7.781 -8.618 1.00 92.81 94 GLN A N 1
ATOM 780 C CA . GLN A 1 94 ? 13.525 -6.730 -7.837 1.00 92.81 94 GLN A CA 1
ATOM 781 C C . GLN A 1 94 ? 13.860 -6.889 -6.353 1.00 92.81 94 GLN A C 1
ATOM 783 O O . GLN A 1 94 ? 13.680 -7.970 -5.791 1.00 92.81 94 GLN A O 1
ATOM 788 N N . GLU A 1 95 ? 14.280 -5.795 -5.721 1.00 91.12 95 GLU A N 1
ATOM 789 C CA . GLU A 1 95 ? 14.478 -5.667 -4.275 1.00 91.12 95 GLU A CA 1
ATOM 790 C C . GLU A 1 95 ? 13.584 -4.545 -3.740 1.00 91.12 95 GLU A C 1
ATOM 792 O O . GLU A 1 95 ? 13.858 -3.355 -3.915 1.00 91.12 95 GLU A O 1
ATOM 797 N N . GLY A 1 96 ? 12.467 -4.909 -3.107 1.00 87.81 96 GLY A N 1
ATOM 798 C CA . GLY A 1 96 ? 11.470 -3.930 -2.670 1.00 87.81 96 GLY A CA 1
ATOM 799 C C . GLY A 1 96 ? 10.931 -3.112 -3.849 1.00 87.81 96 GLY A C 1
ATOM 800 O O . GLY A 1 96 ? 10.328 -3.667 -4.763 1.00 87.81 96 GLY A O 1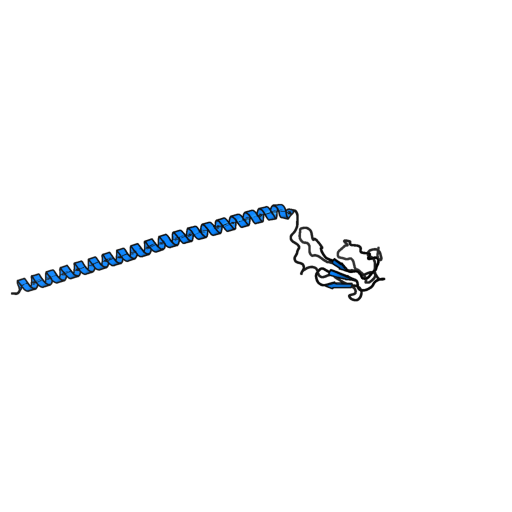
ATOM 801 N N . LEU A 1 97 ? 11.155 -1.794 -3.834 1.00 86.38 97 LEU A N 1
ATOM 802 C CA . LEU A 1 97 ? 10.754 -0.863 -4.904 1.00 86.38 97 LEU A CA 1
ATOM 803 C C . LEU A 1 97 ? 11.854 -0.620 -5.950 1.00 86.38 97 LEU A C 1
ATOM 805 O O . LEU A 1 97 ? 11.701 0.234 -6.825 1.00 86.38 97 LEU A O 1
ATOM 809 N N . LYS A 1 98 ? 12.985 -1.317 -5.840 1.00 90.50 98 LYS A N 1
ATOM 810 C CA . LYS A 1 98 ? 14.107 -1.184 -6.761 1.00 90.50 98 LYS A CA 1
ATOM 811 C C . LYS A 1 98 ? 14.083 -2.314 -7.785 1.00 90.50 98 LYS A C 1
ATOM 813 O O . LYS A 1 98 ? 13.986 -3.482 -7.417 1.00 90.50 98 LYS A O 1
ATOM 818 N N . ILE A 1 99 ? 14.215 -1.966 -9.058 1.00 92.12 99 ILE A N 1
ATOM 819 C CA . ILE A 1 99 ? 14.520 -2.898 -10.144 1.00 92.12 99 ILE A CA 1
ATOM 820 C C . ILE A 1 99 ? 16.014 -2.783 -10.425 1.00 92.12 99 ILE A C 1
ATOM 822 O O . ILE A 1 99 ? 16.501 -1.693 -10.723 1.00 92.12 99 ILE A O 1
ATOM 826 N N . ILE A 1 100 ? 16.726 -3.900 -10.337 1.00 93.19 100 ILE A N 1
ATOM 827 C CA . ILE A 1 100 ? 18.167 -3.972 -10.567 1.00 93.19 100 ILE A CA 1
ATOM 828 C C . ILE A 1 100 ? 18.399 -4.751 -11.852 1.00 93.19 100 ILE A C 1
ATOM 830 O O . ILE A 1 100 ? 18.072 -5.936 -11.936 1.00 93.19 100 ILE A O 1
ATOM 834 N N . ARG A 1 101 ? 18.973 -4.090 -12.856 1.00 91.50 101 ARG A N 1
ATOM 835 C CA . ARG A 1 101 ? 19.472 -4.729 -14.073 1.00 91.50 101 ARG A CA 1
ATOM 836 C C . ARG A 1 101 ? 20.855 -5.309 -13.796 1.00 91.50 101 ARG A C 1
ATOM 838 O O . ARG A 1 101 ? 21.717 -4.646 -13.233 1.00 91.50 101 ARG A O 1
ATOM 845 N N . THR A 1 102 ? 21.097 -6.541 -14.219 1.00 89.75 102 THR A N 1
ATOM 846 C CA . THR A 1 102 ? 22.367 -7.247 -13.965 1.00 89.75 102 THR A CA 1
ATOM 847 C C . THR A 1 102 ? 23.260 -7.347 -15.198 1.00 89.75 102 THR A C 1
ATOM 849 O O . THR A 1 102 ? 24.456 -7.596 -15.063 1.00 89.75 102 THR A O 1
ATOM 852 N N . VAL A 1 103 ? 22.723 -7.138 -16.409 1.00 84.56 103 VAL A N 1
ATOM 853 C CA . VAL A 1 103 ? 23.459 -7.327 -17.675 1.00 84.56 103 VAL A CA 1
ATOM 854 C C . VAL A 1 103 ? 23.486 -6.047 -18.515 1.00 84.5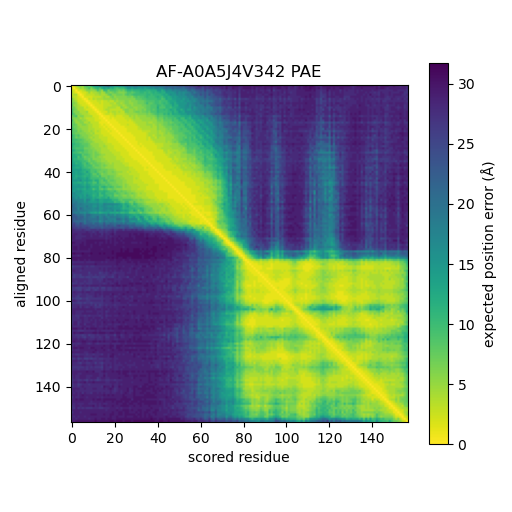6 103 VAL A C 1
ATOM 856 O O . VAL A 1 103 ? 22.437 -5.557 -18.922 1.00 84.56 103 VAL A O 1
ATOM 859 N N . LYS A 1 104 ? 24.689 -5.551 -18.851 1.00 76.38 104 LYS A N 1
ATOM 860 C CA . LYS A 1 104 ? 24.922 -4.246 -19.516 1.00 76.38 104 LYS A CA 1
ATOM 861 C C . LYS A 1 104 ? 24.469 -4.149 -20.980 1.00 76.38 104 LYS A C 1
ATOM 863 O O . LYS A 1 104 ? 24.032 -3.090 -21.412 1.00 76.38 104 LYS A O 1
ATOM 868 N N . TYR A 1 105 ? 24.550 -5.235 -21.750 1.00 74.12 105 TYR A N 1
ATOM 869 C CA . TYR A 1 105 ? 24.377 -5.199 -23.217 1.00 74.12 105 TYR A CA 1
ATOM 870 C C . TYR A 1 105 ? 23.139 -5.943 -23.726 1.00 74.12 105 TYR A C 1
ATOM 872 O O . TYR A 1 105 ? 23.031 -6.246 -24.909 1.00 74.12 105 TYR A O 1
ATOM 880 N N . ARG A 1 106 ? 22.212 -6.291 -22.831 1.00 79.69 106 ARG A N 1
ATOM 881 C CA . ARG A 1 106 ? 20.977 -7.002 -23.182 1.00 79.69 106 ARG A CA 1
ATOM 882 C C . ARG A 1 106 ? 19.759 -6.310 -22.602 1.00 79.69 106 ARG A C 1
ATOM 884 O O . ARG A 1 106 ? 19.836 -5.765 -21.500 1.00 79.69 106 ARG A O 1
ATOM 891 N N . HIS A 1 107 ? 18.640 -6.378 -23.317 1.00 83.75 107 HIS A N 1
ATOM 892 C CA . HIS A 1 107 ? 17.370 -5.883 -22.803 1.00 83.75 107 HIS A CA 1
ATOM 893 C C . HIS A 1 107 ? 16.927 -6.707 -21.593 1.00 83.75 107 HIS A C 1
ATOM 895 O O . HIS A 1 107 ? 17.109 -7.929 -21.532 1.00 83.75 107 HIS A O 1
ATOM 901 N N . SER A 1 108 ? 16.359 -6.006 -20.622 1.00 87.44 108 SER A N 1
ATOM 902 C CA . SER A 1 108 ? 15.757 -6.578 -19.427 1.00 87.44 108 SER A CA 1
ATOM 903 C C . SER A 1 108 ? 14.337 -6.061 -19.345 1.00 87.44 108 SER A C 1
ATOM 905 O O . SER A 1 108 ? 14.122 -4.856 -19.447 1.00 87.44 108 SER A O 1
ATOM 907 N N . THR A 1 109 ? 13.389 -6.972 -19.171 1.00 87.94 109 THR A N 1
ATOM 908 C CA . THR A 1 109 ? 11.968 -6.634 -19.167 1.00 87.94 109 THR A CA 1
ATOM 909 C C . THR A 1 109 ? 11.381 -7.006 -17.823 1.00 87.94 109 THR A C 1
ATOM 911 O O . THR A 1 109 ? 11.573 -8.121 -17.334 1.00 87.94 109 THR A O 1
ATOM 914 N N . VAL A 1 110 ? 10.674 -6.054 -17.227 1.00 89.38 110 VAL A N 1
ATOM 915 C CA . VAL A 1 110 ? 9.897 -6.239 -16.006 1.00 89.38 110 VAL A CA 1
ATOM 916 C C . VAL A 1 110 ? 8.489 -5.772 -16.322 1.00 89.38 110 VAL A C 1
ATOM 918 O O . VAL A 1 110 ? 8.298 -4.629 -16.730 1.00 89.38 110 VAL A O 1
ATOM 921 N N . ALA A 1 111 ? 7.515 -6.659 -16.156 1.00 89.75 111 ALA A N 1
ATOM 922 C CA . ALA A 1 111 ? 6.108 -6.328 -16.330 1.00 89.75 111 ALA A CA 1
ATOM 923 C C . ALA A 1 111 ? 5.401 -6.300 -14.973 1.00 89.75 111 ALA A C 1
ATOM 925 O O . ALA A 1 111 ? 5.762 -7.029 -14.051 1.00 89.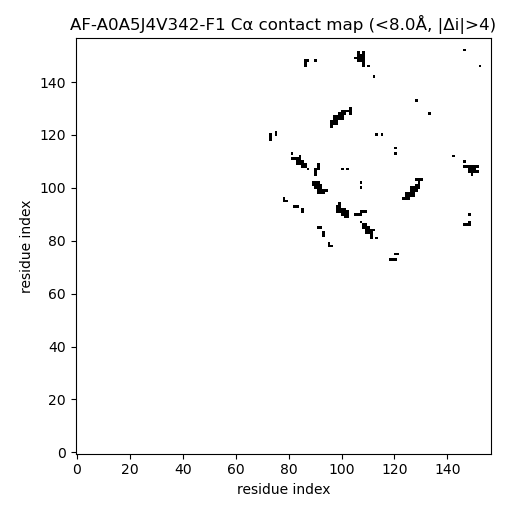75 111 ALA A O 1
ATOM 926 N N . PHE A 1 112 ? 4.364 -5.479 -14.858 1.00 88.12 112 PHE A N 1
ATOM 927 C CA . PHE A 1 112 ? 3.489 -5.441 -13.692 1.00 88.12 112 PHE A CA 1
ATOM 928 C C . PHE A 1 112 ? 2.054 -5.656 -14.156 1.00 88.12 112 PHE A C 1
ATOM 930 O O . PHE A 1 112 ? 1.638 -5.065 -15.148 1.00 88.12 112 PHE A O 1
ATOM 937 N N . ASN A 1 113 ? 1.299 -6.477 -13.427 1.00 85.25 113 ASN A N 1
ATOM 938 C CA . ASN A 1 113 ? -0.114 -6.726 -13.703 1.00 85.25 113 ASN A CA 1
ATOM 939 C C . ASN A 1 113 ? -0.971 -6.234 -12.523 1.00 85.25 113 ASN A C 1
ATOM 941 O O . ASN A 1 113 ? -1.360 -7.035 -11.669 1.00 85.25 113 ASN A O 1
ATOM 945 N N . PRO A 1 114 ? -1.187 -4.912 -12.391 1.00 81.94 114 PRO A N 1
ATOM 946 C CA . PRO A 1 114 ? -2.023 -4.379 -11.326 1.00 81.94 114 PRO A CA 1
ATOM 947 C C . PRO A 1 114 ? -3.495 -4.750 -11.564 1.00 81.94 114 PRO A C 1
ATOM 949 O O . PRO A 1 114 ? -4.028 -4.552 -12.652 1.00 81.94 114 PRO A O 1
ATOM 952 N N . ILE A 1 115 ? -4.189 -5.219 -10.526 1.00 78.12 115 ILE A N 1
ATOM 953 C CA . ILE A 1 115 ? -5.648 -5.391 -10.573 1.00 78.12 115 ILE A CA 1
ATOM 954 C C . ILE A 1 115 ? -6.288 -4.039 -10.249 1.00 78.12 115 ILE A C 1
ATOM 956 O O . ILE A 1 115 ? -6.203 -3.570 -9.114 1.00 78.12 115 ILE A O 1
ATOM 960 N N . ILE A 1 116 ? -6.919 -3.408 -11.242 1.00 72.12 116 ILE A N 1
ATOM 961 C CA . ILE A 1 116 ? -7.553 -2.088 -11.104 1.00 72.12 116 ILE A CA 1
ATOM 962 C C . ILE A 1 116 ? -9.065 -2.244 -11.276 1.00 72.12 116 ILE A C 1
ATOM 964 O O . ILE A 1 116 ? -9.543 -2.447 -12.387 1.00 72.12 116 ILE A O 1
ATOM 968 N N . SER A 1 117 ? -9.828 -2.151 -10.185 1.00 68.12 117 SER A N 1
ATOM 969 C CA . SER A 1 117 ? -11.301 -2.139 -10.240 1.00 68.12 117 SER A CA 1
ATOM 970 C C . SER A 1 117 ? -11.876 -0.723 -10.363 1.00 68.12 117 SER A C 1
ATOM 972 O O . SER A 1 117 ? -12.941 -0.539 -10.946 1.00 68.12 117 SER A O 1
ATOM 974 N N . ASN A 1 118 ? -11.175 0.283 -9.831 1.00 71.75 118 ASN A N 1
ATOM 975 C CA . ASN A 1 118 ? -11.442 1.710 -10.003 1.00 71.75 118 ASN A CA 1
ATOM 976 C C . ASN A 1 118 ? -10.187 2.542 -9.647 1.00 71.75 118 ASN A C 1
ATOM 978 O O . ASN A 1 118 ? -9.272 2.054 -8.986 1.00 71.75 118 ASN A O 1
ATOM 982 N N . GLY A 1 119 ? -10.135 3.807 -10.082 1.00 74.94 119 GLY A N 1
ATOM 983 C CA . GLY A 1 119 ? -9.068 4.753 -9.716 1.00 74.94 119 GLY A CA 1
ATOM 984 C C . GLY A 1 119 ? -7.844 4.771 -10.646 1.00 74.94 119 GLY A C 1
ATOM 985 O O . GLY A 1 119 ? -7.918 4.364 -11.801 1.00 74.94 119 GLY A O 1
ATOM 986 N N . ILE A 1 120 ? -6.723 5.309 -10.146 1.00 73.50 120 ILE A N 1
ATOM 987 C CA . ILE A 1 120 ? -5.436 5.429 -10.859 1.00 73.50 120 ILE A CA 1
ATOM 988 C C . ILE A 1 120 ? -4.379 4.662 -10.063 1.00 73.50 120 ILE A C 1
ATOM 990 O O . ILE A 1 120 ? -4.261 4.865 -8.854 1.00 73.50 120 ILE A O 1
ATOM 994 N N . VAL A 1 121 ? -3.570 3.842 -10.736 1.00 72.94 121 VAL A N 1
ATOM 995 C CA . VAL A 1 121 ? -2.384 3.215 -10.135 1.00 72.94 121 VAL A CA 1
ATOM 996 C C . VAL A 1 121 ? -1.163 4.092 -10.376 1.00 72.94 121 VAL A C 1
ATOM 998 O O . VAL A 1 121 ? -0.914 4.537 -11.495 1.00 72.94 121 VAL A O 1
ATOM 1001 N N . ARG A 1 122 ? -0.393 4.342 -9.315 1.00 78.50 122 ARG A N 1
ATOM 1002 C CA . ARG A 1 122 ? 0.881 5.064 -9.384 1.00 78.50 122 ARG A CA 1
ATOM 1003 C C . ARG A 1 122 ? 2.024 4.098 -9.105 1.00 78.50 122 ARG A C 1
ATOM 1005 O O . ARG A 1 122 ? 2.038 3.445 -8.066 1.00 78.50 122 ARG A O 1
ATOM 1012 N N . PHE A 1 123 ? 2.988 4.051 -10.018 1.00 78.25 123 PHE A N 1
ATOM 1013 C CA . PHE A 1 123 ? 4.232 3.309 -9.848 1.00 78.25 123 PHE A CA 1
ATOM 1014 C C . PHE A 1 123 ? 5.334 4.280 -9.430 1.00 78.25 123 PHE A C 1
ATOM 1016 O O . PHE A 1 123 ? 5.534 5.310 -10.069 1.00 78.25 123 PHE A O 1
ATOM 1023 N N . GLY A 1 124 ? 6.026 3.957 -8.342 1.00 82.38 124 GLY A N 1
ATOM 1024 C CA . GLY A 1 124 ? 7.187 4.695 -7.859 1.00 82.38 124 GLY A CA 1
ATOM 1025 C C . GLY A 1 124 ? 8.255 3.711 -7.407 1.00 82.38 124 GLY A C 1
ATOM 1026 O O . GLY A 1 124 ? 7.934 2.676 -6.824 1.00 82.38 124 GLY A O 1
ATOM 1027 N N . GLY A 1 125 ? 9.514 4.016 -7.698 1.00 86.31 125 GLY A N 1
ATOM 1028 C CA . GLY A 1 125 ? 10.621 3.116 -7.416 1.00 86.31 125 GLY A CA 1
ATOM 1029 C C . GLY A 1 125 ? 11.937 3.631 -7.972 1.00 86.31 125 GLY A C 1
ATOM 1030 O O . GLY A 1 125 ? 12.033 4.774 -8.418 1.00 86.31 125 GLY A O 1
ATOM 1031 N N . PHE A 1 126 ? 12.942 2.764 -7.940 1.00 89.12 126 PHE A N 1
ATOM 1032 C CA . PHE A 1 126 ? 14.283 3.054 -8.435 1.00 89.12 126 PHE A CA 1
ATOM 1033 C C . PHE A 1 126 ? 14.661 2.042 -9.510 1.00 89.12 126 PHE A C 1
ATOM 1035 O O . PHE A 1 126 ? 14.395 0.851 -9.361 1.00 89.12 126 PHE A O 1
ATOM 1042 N N . PHE A 1 127 ? 15.294 2.513 -10.578 1.00 89.88 127 PHE A N 1
ATOM 1043 C CA . PHE A 1 127 ? 15.900 1.656 -11.587 1.00 89.88 127 PHE A CA 1
ATOM 1044 C C . PHE A 1 127 ? 17.419 1.774 -11.472 1.00 89.88 127 PHE A C 1
ATOM 1046 O O . PHE A 1 127 ? 17.959 2.875 -11.560 1.00 89.88 127 PHE A O 1
ATOM 1053 N N . GLU A 1 128 ? 18.086 0.651 -11.222 1.00 91.81 128 GLU A N 1
ATOM 1054 C CA . GLU A 1 128 ? 19.539 0.565 -11.117 1.00 91.81 128 GLU A CA 1
ATOM 1055 C C . GLU A 1 128 ? 20.091 -0.185 -12.331 1.00 91.81 128 GLU A C 1
ATOM 1057 O O . GLU A 1 128 ? 19.721 -1.333 -12.587 1.00 91.81 128 GLU A O 1
ATOM 1062 N N . ASP A 1 129 ? 20.972 0.479 -13.078 1.00 88.19 129 ASP A N 1
ATOM 1063 C CA . ASP A 1 129 ? 21.587 -0.045 -14.294 1.00 88.19 129 ASP A CA 1
ATOM 1064 C C . ASP A 1 129 ? 23.114 0.118 -14.216 1.00 88.19 129 ASP A C 1
ATOM 1066 O O . ASP A 1 129 ? 23.596 1.236 -14.028 1.00 88.19 129 ASP A O 1
ATOM 1070 N N . PRO A 1 130 ? 23.895 -0.969 -14.358 1.00 83.75 130 PRO A N 1
ATOM 1071 C CA . PRO A 1 130 ? 25.354 -0.924 -14.307 1.00 83.75 130 PRO A CA 1
ATOM 1072 C C . PRO A 1 130 ? 26.002 -0.384 -15.600 1.00 83.75 130 PRO A C 1
ATOM 1074 O O . PRO A 1 130 ? 27.235 -0.410 -15.727 1.00 83.75 130 PRO A O 1
ATOM 1077 N N . SER A 1 131 ? 25.210 0.024 -16.596 1.00 84.25 131 SER A N 1
ATOM 1078 C CA . SER A 1 131 ? 25.670 0.716 -17.803 1.00 84.25 131 SER A CA 1
ATOM 1079 C C . SER A 1 131 ? 26.189 2.124 -17.486 1.00 84.25 131 SER A C 1
ATOM 1081 O O . SER A 1 131 ? 25.642 2.826 -16.642 1.00 84.25 131 SER A O 1
ATOM 1083 N N . ASN A 1 132 ? 27.223 2.561 -18.213 1.00 85.38 132 ASN A N 1
ATOM 1084 C CA . ASN A 1 132 ? 27.701 3.950 -18.159 1.00 85.38 132 ASN A CA 1
ATOM 1085 C C . ASN A 1 132 ? 26.733 4.923 -18.857 1.00 85.38 132 ASN A C 1
ATOM 1087 O O . ASN A 1 132 ? 26.815 6.125 -18.635 1.00 85.38 132 ASN A O 1
ATOM 1091 N N . ASP A 1 133 ? 25.847 4.390 -19.699 1.00 84.88 133 ASP A N 1
ATOM 1092 C CA . ASP A 1 133 ? 24.770 5.113 -20.368 1.00 84.88 133 ASP A CA 1
ATOM 1093 C C . ASP A 1 133 ? 23.479 4.289 -20.209 1.00 84.88 133 ASP A C 1
ATOM 1095 O O . ASP A 1 133 ? 23.247 3.331 -20.961 1.00 84.88 133 ASP A O 1
ATOM 1099 N N . PRO A 1 134 ? 22.725 4.503 -19.117 1.00 84.38 1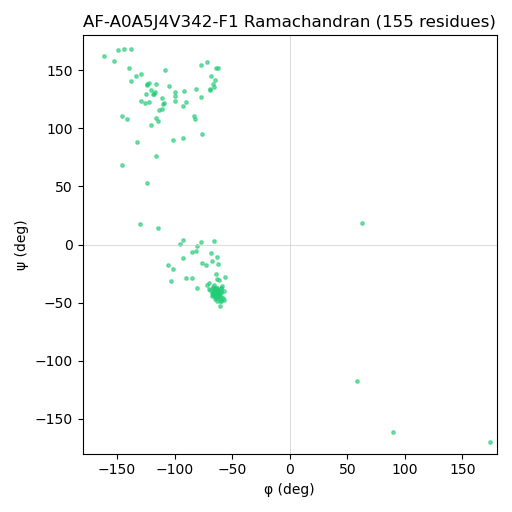34 PRO A N 1
ATOM 1100 C CA . PRO A 1 134 ? 21.547 3.709 -18.812 1.00 84.38 134 PRO A CA 1
ATOM 1101 C C . PRO A 1 134 ? 20.367 4.147 -19.681 1.00 84.38 134 PRO A C 1
ATOM 1103 O O . PRO A 1 134 ? 19.972 5.311 -19.687 1.00 84.38 134 PRO A O 1
ATOM 1106 N N . PHE A 1 135 ? 19.755 3.187 -20.371 1.00 85.31 135 PHE A N 1
ATOM 1107 C CA . PHE A 1 135 ? 18.560 3.417 -21.178 1.00 85.31 135 PHE A CA 1
ATOM 1108 C C . PHE A 1 135 ? 17.395 2.599 -20.628 1.00 85.31 135 PHE A C 1
ATOM 1110 O O . PHE A 1 135 ? 17.513 1.387 -20.437 1.00 85.31 135 PHE A O 1
ATOM 1117 N N . PHE A 1 136 ? 16.256 3.252 -20.404 1.00 87.62 136 PHE A N 1
ATOM 1118 C CA . PHE A 1 136 ? 15.024 2.583 -20.005 1.00 87.62 136 PHE A CA 1
ATOM 1119 C C . PHE A 1 136 ? 13.814 3.189 -20.713 1.00 87.62 136 PHE A C 1
ATOM 1121 O O . PHE A 1 136 ? 13.787 4.370 -21.053 1.00 87.62 136 PHE A O 1
ATOM 1128 N N . SER A 1 137 ? 12.793 2.359 -20.904 1.00 87.56 137 SER A N 1
ATOM 1129 C CA . SER A 1 137 ? 11.505 2.738 -21.478 1.00 87.56 137 SER A CA 1
ATOM 1130 C C . SER A 1 137 ? 10.384 2.156 -20.630 1.00 87.56 137 SER A C 1
ATOM 1132 O O . SER A 1 137 ? 10.509 1.044 -20.115 1.00 87.56 137 SER A O 1
ATOM 1134 N N . ILE A 1 138 ? 9.276 2.882 -20.514 1.00 88.31 138 ILE A N 1
ATOM 1135 C CA . ILE A 1 138 ? 8.076 2.439 -19.800 1.00 88.31 138 ILE A CA 1
ATOM 1136 C C . ILE A 1 138 ? 6.907 2.506 -20.779 1.00 88.31 138 ILE A C 1
ATOM 1138 O O . ILE A 1 138 ? 6.793 3.467 -21.536 1.00 88.31 138 ILE A O 1
ATOM 1142 N N . GLY A 1 139 ? 6.043 1.494 -20.755 1.00 88.31 139 GLY A N 1
ATOM 1143 C CA . GLY A 1 139 ? 4.869 1.418 -21.617 1.00 88.31 139 GLY A CA 1
ATOM 1144 C C . GLY A 1 139 ? 3.719 0.665 -20.958 1.00 88.31 139 GLY A C 1
ATOM 1145 O O . GLY A 1 139 ? 3.894 0.007 -19.932 1.00 88.31 139 GLY A O 1
ATOM 1146 N N . VAL A 1 140 ? 2.541 0.780 -21.566 1.00 87.44 140 VAL A N 1
ATOM 1147 C CA . VAL A 1 140 ? 1.334 0.023 -21.222 1.00 87.44 140 VAL A CA 1
ATOM 1148 C C . VAL A 1 140 ? 0.992 -0.847 -22.422 1.00 87.44 140 VAL A C 1
ATOM 1150 O O . VAL A 1 140 ? 1.107 -0.401 -23.559 1.00 87.44 140 VAL A O 1
ATOM 1153 N N . THR A 1 141 ? 0.599 -2.087 -22.167 1.00 86.25 141 THR A N 1
ATOM 1154 C CA . THR A 1 141 ? 0.237 -3.053 -23.203 1.00 86.25 141 THR A CA 1
ATOM 1155 C C . THR A 1 141 ? -1.013 -3.821 -22.783 1.00 86.25 141 THR A C 1
ATOM 1157 O O . THR A 1 141 ? -1.419 -3.752 -21.619 1.00 86.25 141 THR A O 1
ATOM 1160 N N . ASP A 1 142 ? -1.605 -4.558 -23.719 1.00 86.62 142 ASP A N 1
ATOM 1161 C CA . ASP A 1 142 ? -2.723 -5.449 -23.437 1.00 86.62 142 ASP A CA 1
ATOM 1162 C C . ASP A 1 142 ? -2.319 -6.586 -22.494 1.00 86.62 142 ASP A C 1
ATOM 1164 O O . ASP A 1 142 ? -1.181 -7.061 -22.486 1.00 86.62 142 ASP A O 1
ATOM 1168 N N . SER A 1 143 ? -3.283 -7.085 -21.719 1.00 82.81 143 SER A N 1
ATOM 1169 C CA . SER A 1 143 ? -3.051 -8.169 -20.753 1.00 82.81 143 SER A CA 1
ATOM 1170 C C . SER A 1 143 ? -2.602 -9.487 -21.397 1.00 82.81 143 SER A C 1
ATOM 1172 O O . SER A 1 143 ? -2.067 -10.353 -20.705 1.00 82.81 143 SER A O 1
ATOM 1174 N N . SER A 1 144 ? -2.797 -9.642 -22.710 1.00 84.44 144 SER A N 1
ATOM 1175 C CA . SER A 1 144 ? -2.349 -10.791 -23.501 1.00 84.44 144 SER A CA 1
ATOM 1176 C C . SER A 1 144 ? -0.901 -10.691 -23.987 1.00 84.44 144 SER A C 1
ATOM 1178 O O . SER A 1 144 ? -0.405 -11.644 -24.589 1.00 84.44 144 SER A O 1
ATOM 1180 N N . ALA A 1 145 ? -0.220 -9.563 -23.780 1.00 83.19 145 ALA A N 1
ATOM 1181 C CA . ALA A 1 145 ? 1.148 -9.384 -24.244 1.00 83.19 145 ALA A CA 1
ATOM 1182 C C . ALA A 1 145 ? 2.121 -10.331 -23.526 1.00 83.19 145 ALA A C 1
ATOM 1184 O O . ALA A 1 145 ? 2.107 -10.479 -22.302 1.00 83.19 145 ALA A O 1
ATOM 1185 N N . VAL A 1 146 ? 3.010 -10.952 -24.303 1.00 81.00 146 VAL A N 1
ATOM 1186 C CA . VAL A 1 146 ? 4.039 -11.864 -23.796 1.00 81.00 146 VAL A CA 1
ATOM 1187 C C . VAL A 1 146 ? 5.408 -11.246 -24.020 1.00 81.00 146 VAL A C 1
ATOM 1189 O O . VAL A 1 146 ? 5.853 -11.081 -25.154 1.00 81.00 146 VAL A O 1
ATOM 1192 N N . PHE A 1 147 ? 6.103 -10.958 -22.926 1.00 78.19 147 PHE A N 1
ATOM 1193 C CA . PHE A 1 147 ? 7.443 -10.391 -22.970 1.00 78.19 147 PHE A CA 1
ATOM 1194 C C . PHE A 1 147 ? 8.507 -11.485 -22.922 1.00 78.19 147 PHE A C 1
ATOM 1196 O O . PHE A 1 147 ? 8.610 -12.236 -21.949 1.00 78.19 147 PHE A O 1
ATOM 1203 N N . GLY A 1 148 ? 9.326 -11.558 -23.970 1.00 76.94 148 GLY A N 1
ATOM 1204 C CA . GLY A 1 148 ? 10.520 -12.392 -23.983 1.00 76.94 148 GLY A CA 1
ATOM 1205 C C . GLY A 1 148 ? 11.667 -11.767 -23.189 1.00 76.94 148 GLY A C 1
ATOM 1206 O O . GLY A 1 148 ? 11.770 -10.549 -23.040 1.00 76.94 148 GLY A O 1
ATOM 1207 N N . SER A 1 149 ? 12.578 -12.607 -22.699 1.00 77.94 149 SER A N 1
ATOM 1208 C CA . SER A 1 149 ? 13.864 -12.116 -22.202 1.00 77.94 149 SER A CA 1
ATOM 1209 C C . SER A 1 149 ? 14.689 -11.552 -23.362 1.00 77.94 149 SER A C 1
ATOM 1211 O O . SER A 1 149 ? 14.741 -12.172 -24.422 1.00 77.94 149 SER A O 1
ATOM 1213 N N . CYS A 1 150 ? 15.353 -10.411 -23.156 1.00 79.25 150 CYS A N 1
ATOM 1214 C CA . CYS A 1 150 ? 16.156 -9.727 -24.179 1.00 79.25 150 CYS A CA 1
ATOM 1215 C C . CYS A 1 15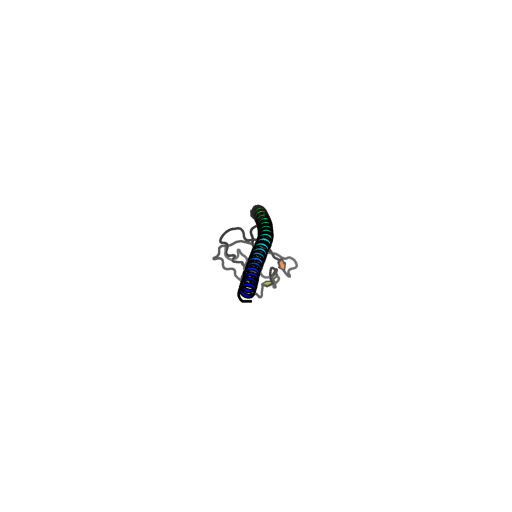0 ? 15.391 -9.227 -25.406 1.00 79.25 150 CYS A C 1
ATOM 1217 O O . CYS A 1 150 ? 16.037 -8.951 -26.411 1.00 79.25 150 CYS A O 1
ATOM 1219 N N . GLN A 1 151 ? 14.069 -9.094 -25.322 1.00 77.88 151 GLN A N 1
ATOM 1220 C CA . GLN A 1 151 ? 13.263 -8.531 -26.400 1.00 77.88 151 GLN A CA 1
ATOM 1221 C C . GLN A 1 151 ? 12.833 -7.108 -26.051 1.00 77.88 151 GLN A C 1
ATOM 1223 O O . GLN A 1 151 ? 12.438 -6.838 -24.912 1.00 77.88 151 GLN A O 1
ATOM 1228 N N . ALA A 1 152 ? 12.929 -6.208 -27.022 1.00 73.88 152 ALA A N 1
ATOM 1229 C CA . ALA A 1 152 ? 12.340 -4.887 -26.944 1.00 73.88 152 ALA A CA 1
ATOM 1230 C C . ALA A 1 152 ? 10.807 -4.973 -27.075 1.00 73.88 152 ALA A C 1
ATOM 1232 O O . ALA A 1 152 ? 10.285 -5.939 -27.639 1.00 73.88 152 ALA A O 1
ATOM 1233 N N . PRO A 1 153 ? 10.063 -3.966 -26.582 1.00 68.38 153 PRO A N 1
ATOM 1234 C CA . PRO A 1 153 ? 8.605 -3.935 -26.703 1.00 68.38 153 PRO A CA 1
ATOM 1235 C C . PRO A 1 153 ? 8.092 -4.042 -28.149 1.00 68.38 153 PRO A C 1
ATOM 1237 O O . PRO A 1 153 ? 7.007 -4.570 -28.353 1.00 68.38 153 PRO A O 1
ATOM 1240 N N . TRP A 1 154 ? 8.880 -3.585 -29.128 1.00 72.88 154 TRP A N 1
ATOM 1241 C CA . TRP A 1 154 ? 8.544 -3.584 -30.558 1.00 72.88 154 TRP A CA 1
ATOM 1242 C C . TRP A 1 154 ? 9.083 -4.799 -31.334 1.00 72.88 154 TRP A C 1
ATOM 1244 O O . TRP A 1 154 ? 8.858 -4.903 -32.533 1.00 72.88 154 TRP A O 1
ATOM 1254 N N . ASP A 1 155 ? 9.783 -5.746 -30.695 1.00 72.00 155 ASP A N 1
ATOM 1255 C CA . ASP A 1 155 ? 10.379 -6.899 -31.404 1.00 72.00 155 ASP A CA 1
ATOM 1256 C C . ASP A 1 155 ? 9.335 -7.893 -31.956 1.00 72.00 155 ASP A C 1
ATOM 1258 O O . ASP A 1 155 ? 9.694 -8.856 -32.636 1.00 72.00 155 ASP A O 1
ATOM 1262 N N . ARG A 1 156 ? 8.052 -7.710 -31.621 1.00 61.75 156 ARG A N 1
ATOM 1263 C CA . ARG A 1 156 ? 6.935 -8.559 -32.066 1.00 61.75 156 ARG A CA 1
ATOM 1264 C C . ARG A 1 156 ? 5.750 -7.772 -32.638 1.00 61.75 156 ARG A C 1
ATOM 1266 O O . ARG A 1 156 ? 4.652 -8.328 -32.677 1.00 61.75 156 ARG A O 1
ATOM 1273 N N . GLU A 1 157 ? 5.954 -6.509 -33.014 1.00 53.72 157 GLU A N 1
ATOM 1274 C CA . GLU A 1 157 ? 4.968 -5.767 -33.820 1.00 53.72 157 GLU A CA 1
ATOM 1275 C C . GLU A 1 157 ? 4.920 -6.272 -35.269 1.00 53.72 157 GLU A C 1
ATOM 1277 O O . GLU A 1 157 ? 5.980 -6.682 -35.800 1.00 53.72 157 GLU A O 1
#

Sequence (157 aa):
MKEIEKGLIKKNLNQKEIEKEQKKKDLNQKKIEKKLKKKDLNKIEIKRIEELIQLNLKSYVQLLKFQGLANRFPPSLNPHVLVGIIPNRQHAYQEGLKIIRTVKYRHSTVAFNPIISNGIVRFGGFFEDPSNDPFFSIGVTDSSAVFGSCQAPWDRE

Secondary structure (DSSP, 8-state):
-HHHHHHHHHHHHHHHHHHHHHHHHHHHHHHHHHHHHHHHHHHHHHHHHHHHHHHHHHHHHHHHHHHHHHTTS-----TTS---B-S-TTTEEEETTEEEE--TTS----B-----SSS------EEE--SSS---------TT--PPTT--TTTT-

Organism: NCBI:txid222440

pLDDT: mean 80.53, std 14.05, range [39.19, 96.31]

Solvent-accessible surface area (backbone atoms only — not comparable to full-atom values): 9783 Å² total; per-residue (Å²): 116,75,64,64,54,53,53,52,52,53,52,54,51,53,52,53,50,51,52,52,52,52,54,51,51,54,52,50,50,54,53,51,52,53,51,50,55,52,52,54,52,51,53,53,51,50,53,52,52,50,52,52,50,52,53,49,51,51,50,50,53,48,50,50,54,49,46,67,59,35,75,78,53,66,96,62,82,65,80,90,72,73,71,69,49,52,74,42,66,82,32,27,49,73,60,83,57,31,41,39,44,69,47,76,92,54,51,64,54,73,45,74,85,80,90,77,92,73,88,68,92,68,88,78,70,46,82,44,59,85,38,98,74,71,81,87,86,85,86,85,78,64,94,82,68,82,77,53,68,57,46,60,94,67,77,80,112